Protein AF-A0A285SFI5-F1 (afdb_monomer)

Organism: NCBI:txid614648

Structure (mmCIF, N/CA/C/O backbone):
data_AF-A0A285SFI5-F1
#
_entry.id   AF-A0A285SFI5-F1
#
loop_
_atom_site.group_PDB
_atom_site.id
_atom_site.type_symbol
_atom_site.label_atom_id
_atom_site.label_alt_id
_atom_site.label_comp_id
_atom_site.label_asym_id
_atom_site.label_entity_id
_atom_site.label_seq_id
_atom_site.pdbx_PDB_ins_code
_atom_site.Cartn_x
_atom_site.Cartn_y
_atom_site.Cartn_z
_atom_site.occupancy
_atom_site.B_iso_or_equiv
_atom_site.auth_seq_id
_atom_site.auth_comp_id
_atom_site.auth_asym_id
_atom_site.auth_atom_id
_atom_site.pdbx_PDB_model_num
ATOM 1 N N . MET A 1 1 ? 3.233 11.753 14.538 1.00 70.94 1 MET A N 1
ATOM 2 C CA . MET A 1 1 ? 2.819 10.464 13.930 1.00 70.94 1 MET A CA 1
ATOM 3 C C . MET A 1 1 ? 1.961 10.767 12.702 1.00 70.94 1 MET A C 1
ATOM 5 O O . MET A 1 1 ? 1.103 11.630 12.807 1.00 70.94 1 MET A O 1
ATOM 9 N N . LEU A 1 2 ? 2.203 10.145 11.539 1.00 78.56 2 LEU A N 1
ATOM 10 C CA . LEU A 1 2 ? 1.376 10.393 10.342 1.00 78.56 2 LEU A CA 1
ATOM 11 C C . LEU A 1 2 ? -0.016 9.748 10.498 1.00 78.56 2 LEU A C 1
ATOM 13 O O . LEU A 1 2 ? -0.099 8.664 11.085 1.00 78.56 2 LEU A O 1
ATOM 17 N N . PRO A 1 3 ? -1.085 10.344 9.935 1.00 92.00 3 PRO A N 1
ATOM 18 C CA . PRO A 1 3 ? -2.408 9.731 9.938 1.00 92.00 3 PRO A CA 1
ATOM 19 C C . PRO A 1 3 ? -2.386 8.395 9.189 1.00 92.00 3 PRO A C 1
ATOM 21 O O . PRO A 1 3 ? -1.625 8.215 8.233 1.00 92.00 3 PRO A O 1
ATOM 24 N N . LEU A 1 4 ? -3.247 7.463 9.606 1.00 89.50 4 LEU A N 1
ATOM 25 C CA . LEU A 1 4 ? -3.319 6.097 9.074 1.00 89.50 4 LEU A CA 1
ATOM 26 C C . LEU A 1 4 ? -3.329 6.056 7.543 1.00 89.50 4 LEU A C 1
ATOM 28 O O . LEU A 1 4 ? -2.524 5.358 6.929 1.00 89.50 4 LEU A O 1
ATOM 32 N N . GLN A 1 5 ? -4.193 6.863 6.927 1.00 91.62 5 GLN A N 1
ATOM 33 C CA . GLN A 1 5 ? -4.357 6.882 5.474 1.00 91.62 5 GLN A CA 1
ATOM 34 C C . GLN A 1 5 ? -3.070 7.299 4.752 1.00 91.62 5 GLN A C 1
ATOM 36 O O . GLN A 1 5 ? -2.740 6.745 3.704 1.00 91.62 5 GLN A O 1
ATOM 41 N N . LEU A 1 6 ? -2.315 8.242 5.325 1.00 94.81 6 LEU A N 1
ATOM 42 C CA . LEU A 1 6 ? -1.050 8.696 4.756 1.00 94.81 6 LEU A CA 1
ATOM 43 C C . LEU A 1 6 ? 0.050 7.643 4.922 1.00 94.81 6 LEU A C 1
ATOM 45 O O . LEU A 1 6 ? 0.860 7.481 4.014 1.00 94.81 6 LEU A O 1
ATOM 49 N N . ARG A 1 7 ? 0.059 6.903 6.039 1.00 95.38 7 ARG A N 1
ATOM 50 C CA . ARG A 1 7 ? 0.994 5.786 6.259 1.00 95.38 7 ARG A CA 1
ATOM 51 C C . ARG A 1 7 ? 0.781 4.676 5.235 1.00 95.38 7 ARG A C 1
ATOM 53 O O . ARG A 1 7 ? 1.741 4.274 4.588 1.00 95.38 7 ARG A O 1
ATOM 60 N N . LE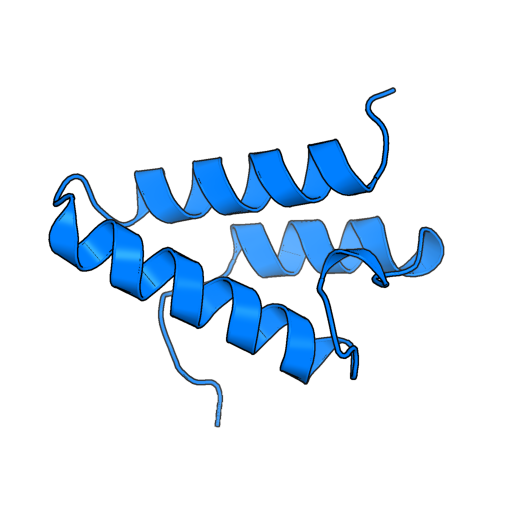U A 1 8 ? -0.468 4.249 5.039 1.00 96.31 8 LEU A N 1
ATOM 61 C CA . LEU A 1 8 ? -0.806 3.235 4.037 1.00 96.31 8 LEU A CA 1
ATOM 62 C C . LEU A 1 8 ? -0.474 3.711 2.623 1.00 96.31 8 LEU A C 1
ATOM 64 O O . LEU A 1 8 ? 0.138 2.973 1.860 1.00 96.31 8 LEU A O 1
ATOM 68 N N . ARG A 1 9 ? -0.816 4.961 2.279 1.00 96.62 9 ARG A N 1
ATOM 69 C CA . ARG A 1 9 ? -0.513 5.510 0.952 1.00 96.62 9 ARG A CA 1
ATOM 70 C C . ARG A 1 9 ? 0.990 5.538 0.681 1.00 96.62 9 ARG A C 1
ATOM 72 O O . ARG A 1 9 ? 1.401 5.107 -0.387 1.00 96.62 9 ARG A O 1
ATOM 79 N N . LYS A 1 10 ? 1.795 6.010 1.641 1.00 97.31 10 LYS A N 1
ATOM 80 C CA . LYS A 1 10 ? 3.258 6.023 1.508 1.00 97.31 10 LYS A CA 1
ATOM 81 C C . LYS A 1 10 ? 3.816 4.615 1.334 1.00 97.31 10 LYS A C 1
ATOM 83 O O . LYS A 1 10 ? 4.583 4.413 0.409 1.00 97.31 10 LYS A O 1
ATOM 88 N N . ALA A 1 11 ? 3.387 3.656 2.156 1.00 97.56 11 ALA A N 1
ATOM 89 C CA . ALA A 1 11 ? 3.845 2.274 2.043 1.00 97.56 11 ALA A CA 1
ATOM 90 C C . ALA A 1 11 ? 3.513 1.664 0.671 1.00 97.56 11 ALA A C 1
ATOM 92 O O . ALA A 1 11 ? 4.378 1.057 0.051 1.00 97.56 11 ALA A O 1
ATOM 93 N N . VAL A 1 12 ? 2.288 1.875 0.168 1.00 97.69 12 VAL A N 1
ATOM 94 C CA . VAL A 1 12 ? 1.888 1.409 -1.170 1.00 97.69 12 VAL A CA 1
ATOM 95 C C . VAL A 1 12 ? 2.761 2.038 -2.253 1.00 97.69 12 VAL A C 1
ATOM 97 O O . VAL A 1 12 ? 3.267 1.320 -3.107 1.00 97.69 12 VAL A O 1
ATOM 100 N N . SER A 1 13 ? 2.962 3.359 -2.214 1.00 97.56 13 SER A N 1
ATOM 101 C CA . SER A 1 13 ? 3.831 4.042 -3.174 1.00 97.56 13 SER A CA 1
ATOM 102 C C . SER A 1 13 ? 5.256 3.506 -3.111 1.00 97.56 13 SER A C 1
ATOM 104 O O . SER A 1 13 ? 5.759 3.068 -4.134 1.00 97.56 13 SER A O 1
ATOM 106 N N . THR A 1 14 ? 5.879 3.471 -1.933 1.00 98.06 14 THR A N 1
ATOM 107 C CA . THR A 1 14 ? 7.239 2.943 -1.767 1.00 98.06 14 THR A CA 1
ATO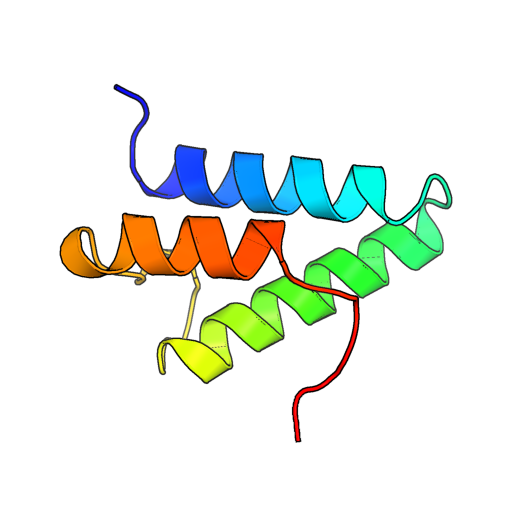M 108 C C . THR A 1 14 ? 7.361 1.550 -2.370 1.00 98.06 14 THR A C 1
ATOM 110 O O . THR A 1 14 ? 8.206 1.341 -3.234 1.00 98.06 14 THR A O 1
ATOM 113 N N . ARG A 1 15 ? 6.446 0.638 -2.024 1.00 97.50 15 ARG A N 1
ATOM 114 C CA . ARG A 1 15 ? 6.503 -0.734 -2.525 1.00 97.50 15 ARG A CA 1
ATOM 115 C C . ARG A 1 15 ? 6.379 -0.821 -4.041 1.00 97.50 15 ARG A C 1
ATOM 117 O O . ARG A 1 15 ? 7.127 -1.544 -4.682 1.00 97.50 15 ARG A O 1
ATOM 124 N N . VAL A 1 16 ? 5.428 -0.098 -4.624 1.00 97.38 16 VAL A N 1
ATOM 125 C CA . VAL A 1 16 ? 5.205 -0.126 -6.074 1.00 97.38 16 VAL A CA 1
ATOM 126 C C . VAL A 1 16 ? 6.411 0.437 -6.834 1.00 97.38 16 VAL A C 1
ATOM 128 O O . VAL A 1 16 ? 6.763 -0.097 -7.881 1.00 97.38 16 VAL A O 1
ATOM 131 N N . TYR A 1 17 ? 7.067 1.469 -6.299 1.00 97.31 17 TYR A N 1
ATOM 132 C CA . TYR A 1 17 ? 8.282 2.031 -6.893 1.00 97.31 17 TYR A CA 1
ATOM 133 C C . TYR A 1 17 ? 9.499 1.105 -6.749 1.00 97.31 17 TYR A C 1
ATOM 135 O O . TYR A 1 17 ? 10.312 1.050 -7.659 1.00 97.31 17 TYR A O 1
ATOM 143 N N . GLU A 1 18 ? 9.607 0.327 -5.669 1.00 96.44 18 GLU A N 1
ATOM 144 C CA . GLU A 1 18 ? 10.638 -0.720 -5.546 1.00 96.44 18 GLU A CA 1
ATOM 145 C C . GLU A 1 18 ? 10.454 -1.862 -6.555 1.00 96.44 18 GLU A C 1
ATOM 147 O O . GLU A 1 18 ? 11.403 -2.574 -6.873 1.00 96.44 18 GLU A O 1
ATOM 152 N N . MET A 1 19 ? 9.223 -2.087 -7.019 1.00 94.88 19 MET A N 1
ATOM 153 C CA . MET A 1 19 ? 8.907 -3.187 -7.927 1.00 94.88 19 MET A CA 1
ATOM 154 C C . MET A 1 19 ? 9.155 -2.850 -9.393 1.00 94.88 19 MET A C 1
ATOM 156 O O . MET A 1 19 ? 9.378 -3.764 -10.186 1.00 94.88 19 MET A O 1
ATOM 160 N N . THR A 1 20 ? 9.054 -1.576 -9.780 1.00 95.50 20 THR A N 1
ATOM 161 C CA . THR A 1 20 ? 9.241 -1.183 -11.177 1.00 95.50 20 THR A CA 1
ATOM 162 C C . THR A 1 20 ? 9.517 0.308 -11.372 1.00 95.50 20 THR A C 1
ATOM 164 O O . THR A 1 20 ? 8.859 1.180 -10.790 1.00 95.50 20 THR A O 1
ATOM 167 N N . ASP A 1 21 ? 10.431 0.592 -12.298 1.00 95.25 21 ASP A N 1
ATOM 168 C CA . ASP A 1 21 ? 10.658 1.926 -12.854 1.00 95.25 21 ASP A CA 1
ATOM 169 C C . ASP A 1 21 ? 9.755 2.236 -14.062 1.00 95.25 21 ASP A C 1
ATOM 171 O O . ASP A 1 21 ? 9.566 3.411 -14.384 1.00 95.25 21 ASP A O 1
ATOM 175 N N . ASP A 1 22 ? 9.136 1.219 -14.680 1.00 96.75 22 ASP A N 1
ATOM 176 C CA . ASP A 1 22 ? 8.252 1.379 -15.840 1.00 96.75 22 ASP A CA 1
ATOM 177 C C . ASP A 1 22 ? 6.908 2.028 -15.440 1.00 96.75 22 ASP A C 1
ATOM 179 O O . ASP A 1 22 ? 6.162 1.458 -14.632 1.00 96.75 22 ASP A O 1
ATOM 183 N N . PRO A 1 23 ? 6.558 3.212 -15.984 1.00 94.50 23 PRO A N 1
ATOM 184 C CA . PRO A 1 23 ? 5.314 3.906 -15.659 1.00 94.50 23 PRO A CA 1
ATOM 185 C C . PRO A 1 23 ? 4.041 3.101 -15.948 1.00 94.50 23 PRO A C 1
ATOM 187 O O . PRO A 1 23 ? 3.070 3.230 -15.191 1.00 94.50 23 PRO A O 1
ATOM 190 N N . ASP A 1 24 ? 4.024 2.280 -16.999 1.00 93.69 24 ASP A N 1
ATOM 191 C CA . ASP A 1 24 ? 2.842 1.498 -17.375 1.00 93.69 24 ASP A CA 1
ATOM 192 C C . ASP A 1 24 ? 2.646 0.306 -16.431 1.00 93.69 24 ASP A C 1
ATOM 194 O O . ASP A 1 24 ? 1.570 0.147 -15.834 1.00 93.69 24 ASP A O 1
ATOM 198 N N . ALA A 1 25 ? 3.706 -0.466 -16.168 1.00 94.38 25 ALA A N 1
ATOM 199 C CA . ALA A 1 25 ? 3.692 -1.508 -15.144 1.00 94.38 25 ALA A CA 1
ATOM 200 C C . ALA A 1 25 ? 3.348 -0.948 -13.754 1.00 94.38 25 ALA A C 1
ATOM 202 O O . ALA A 1 25 ? 2.610 -1.576 -12.987 1.00 94.38 25 ALA A O 1
ATOM 203 N N . ARG A 1 26 ? 3.801 0.269 -13.427 1.00 95.75 26 ARG A N 1
ATOM 204 C CA . ARG A 1 26 ? 3.511 0.920 -12.141 1.00 95.75 26 ARG A CA 1
ATOM 205 C C . ARG A 1 26 ? 2.010 1.077 -11.903 1.00 95.75 26 ARG A C 1
ATOM 207 O O . ARG A 1 26 ? 1.514 0.776 -10.814 1.00 95.75 26 ARG A O 1
ATOM 214 N N . GLN A 1 27 ? 1.268 1.516 -12.920 1.00 95.56 27 GLN A N 1
ATOM 215 C CA . GLN A 1 27 ? -0.189 1.661 -12.835 1.00 95.56 27 GLN A CA 1
ATOM 216 C C . GLN A 1 27 ? -0.890 0.314 -12.620 1.00 95.56 27 GLN A C 1
ATOM 218 O O . GLN A 1 27 ? -1.914 0.238 -11.932 1.00 95.56 27 GLN A O 1
ATOM 223 N N . VAL A 1 28 ? -0.350 -0.764 -13.191 1.00 95.25 28 VAL A N 1
ATOM 224 C CA .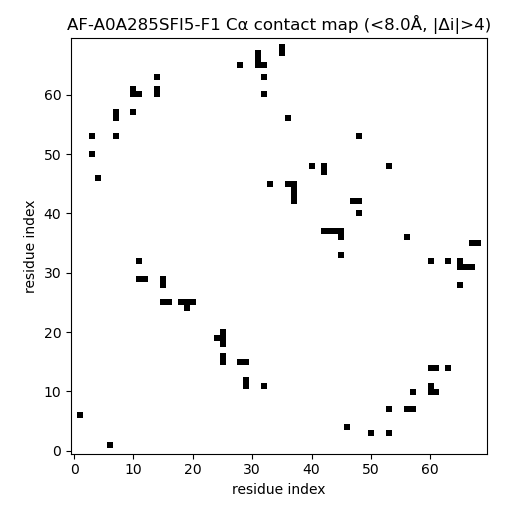 VAL A 1 28 ? -0.838 -2.126 -12.952 1.00 95.25 28 VAL A CA 1
ATOM 225 C C . VAL A 1 28 ? -0.587 -2.530 -11.497 1.00 95.25 28 VAL A C 1
ATOM 227 O O . VAL A 1 28 ? -1.538 -2.896 -10.806 1.00 95.25 28 VAL A O 1
ATOM 230 N N . TYR A 1 29 ? 0.633 -2.367 -10.978 1.00 96.44 29 TYR A N 1
ATOM 231 C CA . TYR A 1 29 ? 0.958 -2.735 -9.595 1.00 96.44 29 TYR A CA 1
ATOM 232 C C . TYR A 1 29 ? 0.161 -1.958 -8.548 1.00 96.44 29 TYR A C 1
ATOM 234 O O . TYR A 1 29 ? -0.295 -2.559 -7.574 1.00 96.44 29 TYR A O 1
ATOM 242 N N . PHE A 1 30 ? -0.094 -0.662 -8.757 1.00 96.56 30 PHE A N 1
ATOM 243 C CA . PHE A 1 30 ? -0.996 0.090 -7.880 1.00 96.56 30 PHE A CA 1
ATOM 244 C C . PHE A 1 30 ? -2.382 -0.557 -7.807 1.00 96.56 30 PHE A C 1
ATOM 246 O O . PHE A 1 30 ? -2.899 -0.796 -6.713 1.00 96.56 30 PHE A O 1
ATOM 253 N N . ARG A 1 31 ? -2.986 -0.867 -8.961 1.00 95.12 31 ARG A N 1
ATOM 254 C CA . ARG A 1 31 ? -4.317 -1.492 -9.023 1.00 95.12 31 ARG A CA 1
ATOM 255 C C . ARG A 1 31 ? -4.332 -2.851 -8.329 1.00 95.12 31 ARG A C 1
ATOM 257 O O . ARG A 1 31 ? -5.244 -3.116 -7.545 1.00 95.12 31 ARG A O 1
ATOM 264 N N . LEU A 1 32 ? -3.315 -3.672 -8.577 1.00 95.75 32 LEU A N 1
ATOM 265 C CA . LEU A 1 32 ? -3.184 -4.998 -7.983 1.00 95.75 32 LEU A CA 1
ATOM 266 C C . LEU A 1 32 ? -3.017 -4.935 -6.460 1.00 95.75 32 LEU A C 1
ATOM 268 O O . LEU A 1 32 ? -3.761 -5.598 -5.739 1.00 95.75 32 LEU A O 1
ATOM 272 N N . LEU A 1 33 ? -2.118 -4.091 -5.950 1.00 96.50 33 LEU A N 1
ATOM 273 C CA . LEU A 1 33 ? -1.881 -3.965 -4.512 1.00 96.50 33 LEU A CA 1
ATOM 274 C C . LEU A 1 33 ? -3.109 -3.407 -3.778 1.00 96.50 33 LEU A C 1
ATOM 276 O O . LEU A 1 33 ? -3.493 -3.923 -2.727 1.00 96.50 33 LEU A O 1
ATOM 280 N N . TYR A 1 34 ? -3.797 -2.410 -4.344 1.00 96.00 34 TYR A N 1
ATOM 281 C CA . TYR A 1 34 ? -5.056 -1.933 -3.765 1.00 96.00 34 TYR A CA 1
ATOM 282 C C . TYR A 1 34 ? -6.156 -2.999 -3.789 1.00 96.00 34 TYR A C 1
ATOM 284 O O . TYR A 1 34 ? -6.930 -3.093 -2.834 1.00 96.00 34 TYR A O 1
ATOM 292 N N . ALA A 1 35 ? -6.246 -3.812 -4.844 1.00 95.06 35 ALA A N 1
ATOM 293 C CA . ALA A 1 35 ? -7.184 -4.931 -4.891 1.00 95.06 35 ALA A CA 1
ATOM 294 C C . ALA A 1 35 ? -6.858 -5.989 -3.825 1.00 95.06 35 ALA A C 1
ATOM 296 O O . ALA A 1 35 ? -7.765 -6.452 -3.132 1.00 95.06 35 ALA A O 1
ATOM 297 N 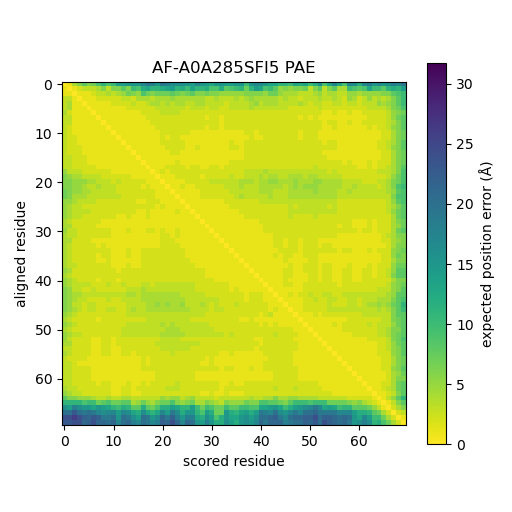N . ALA A 1 36 ? -5.576 -6.304 -3.641 1.00 95.50 36 ALA A N 1
ATOM 298 C CA . ALA A 1 36 ? -5.114 -7.256 -2.640 1.00 95.50 36 ALA A CA 1
ATOM 299 C C . ALA A 1 36 ? -5.416 -6.776 -1.209 1.00 95.50 36 ALA A C 1
ATOM 301 O O . ALA A 1 36 ? -5.940 -7.544 -0.404 1.00 95.50 36 ALA A O 1
ATOM 302 N N . LEU A 1 37 ? -5.200 -5.487 -0.917 1.00 96.00 37 LEU A N 1
ATOM 303 C CA . LEU A 1 37 ? -5.595 -4.868 0.354 1.00 96.00 37 LEU A CA 1
ATOM 304 C C . LEU A 1 37 ? -7.106 -4.972 0.591 1.00 96.00 37 LEU A C 1
ATOM 306 O O . LEU A 1 37 ? -7.537 -5.421 1.651 1.00 96.00 37 LEU A O 1
ATOM 310 N N . LYS A 1 38 ? -7.923 -4.593 -0.398 1.00 95.94 38 LYS A N 1
ATOM 311 C CA . LYS A 1 38 ? -9.387 -4.677 -0.277 1.00 95.94 38 LYS A CA 1
ATOM 312 C C . LYS A 1 38 ? -9.853 -6.098 0.026 1.00 95.94 38 LYS A C 1
ATOM 314 O O . LYS A 1 38 ? -10.673 -6.287 0.921 1.00 95.94 38 LYS A O 1
ATOM 319 N N . ARG A 1 39 ? -9.300 -7.084 -0.687 1.00 95.06 39 ARG A N 1
ATOM 320 C CA . ARG A 1 39 ? -9.620 -8.502 -0.496 1.00 95.06 39 ARG A CA 1
ATOM 321 C C . ARG A 1 39 ? -9.209 -8.983 0.896 1.00 95.06 39 ARG A C 1
ATOM 323 O O . ARG A 1 39 ? -10.048 -9.529 1.597 1.00 95.06 39 ARG A O 1
ATOM 330 N N . ARG A 1 40 ? -7.964 -8.728 1.314 1.00 95.19 40 ARG A N 1
ATOM 331 C CA . ARG A 1 40 ? -7.423 -9.176 2.610 1.00 95.19 40 ARG A CA 1
ATOM 332 C C . ARG A 1 40 ? -8.206 -8.632 3.80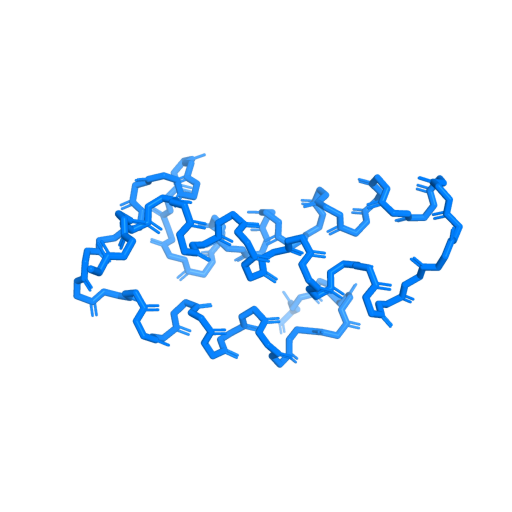5 1.00 95.19 40 ARG A C 1
ATOM 334 O O . ARG A 1 40 ? -8.414 -9.352 4.772 1.00 95.19 40 ARG A O 1
ATOM 341 N N . TYR A 1 41 ? -8.611 -7.365 3.754 1.00 96.06 41 TYR A N 1
ATOM 342 C CA . TYR A 1 41 ? -9.292 -6.711 4.876 1.00 96.06 41 TYR A CA 1
ATOM 343 C C . TYR A 1 41 ? -10.817 -6.698 4.746 1.00 96.06 41 TYR A C 1
ATOM 345 O O . TYR A 1 41 ? -11.479 -6.151 5.624 1.00 96.06 41 TYR A O 1
ATOM 353 N N . HIS A 1 42 ? -11.372 -7.296 3.685 1.00 96.38 42 HIS A N 1
ATOM 354 C CA . HIS A 1 42 ? -12.809 -7.314 3.393 1.00 96.38 42 HIS A CA 1
ATOM 355 C C . HIS A 1 42 ? -13.441 -5.908 3.387 1.00 96.38 42 HIS A C 1
ATOM 357 O O . HIS A 1 42 ? -14.527 -5.690 3.921 1.00 96.38 42 HIS A O 1
ATOM 363 N N . VAL A 1 43 ? -12.749 -4.941 2.777 1.00 96.00 43 VAL A N 1
ATOM 364 C CA . VAL A 1 43 ? -13.168 -3.529 2.706 1.00 96.00 43 VAL A CA 1
ATOM 365 C C . VAL A 1 43 ? -13.472 -3.096 1.273 1.00 96.00 43 VAL A C 1
ATOM 367 O O . VAL A 1 43 ? -12.886 -3.609 0.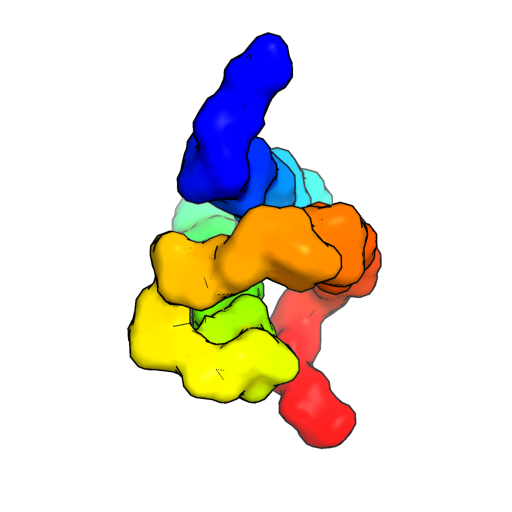316 1.00 96.00 43 VAL A O 1
ATOM 370 N N . ARG A 1 44 ? -14.352 -2.101 1.103 1.00 94.38 44 ARG A N 1
ATOM 371 C CA . ARG A 1 44 ? -14.662 -1.534 -0.224 1.00 94.38 44 ARG A CA 1
ATOM 372 C C . ARG A 1 44 ? -13.566 -0.577 -0.691 1.00 94.38 44 ARG A C 1
ATOM 374 O O . ARG A 1 44 ? -13.299 -0.470 -1.888 1.00 94.38 44 ARG A O 1
ATOM 381 N N . SER A 1 45 ? -12.896 0.076 0.251 1.00 91.50 45 SER A N 1
ATOM 382 C CA . SER A 1 45 ? -11.765 0.971 0.040 1.00 91.50 45 SER A CA 1
ATOM 383 C C . SER A 1 45 ? -10.674 0.714 1.074 1.00 91.50 45 SER A C 1
ATOM 385 O O . SER A 1 45 ? -10.951 0.537 2.255 1.00 91.50 45 SER A O 1
ATOM 387 N N . TYR A 1 46 ? -9.403 0.796 0.667 1.00 89.69 46 TYR A N 1
ATOM 388 C CA . TYR A 1 46 ? -8.268 0.679 1.595 1.00 89.69 46 TYR A CA 1
ATOM 389 C C . TYR A 1 46 ? -8.291 1.748 2.710 1.00 89.69 46 TYR A C 1
ATOM 391 O O . TYR A 1 46 ? -7.626 1.596 3.731 1.00 89.69 46 TYR A O 1
ATOM 399 N N . ARG A 1 47 ? -9.056 2.836 2.529 1.00 90.88 47 ARG A N 1
ATOM 400 C CA . ARG A 1 47 ? -9.251 3.882 3.546 1.00 90.88 47 ARG A CA 1
ATOM 401 C C . ARG A 1 47 ? -10.066 3.407 4.752 1.00 90.88 47 ARG A C 1
ATOM 403 O O . ARG A 1 47 ? -10.002 4.051 5.791 1.00 90.88 47 ARG A O 1
ATOM 410 N N . GLU A 1 48 ? -10.807 2.310 4.613 1.00 95.69 48 GLU A N 1
ATOM 411 C CA . GLU A 1 48 ? -11.613 1.705 5.682 1.00 95.69 48 GLU A CA 1
ATOM 412 C C . GLU A 1 48 ? -10.806 0.727 6.551 1.00 95.69 48 GLU A C 1
ATOM 414 O O . GLU A 1 48 ? -11.333 0.188 7.523 1.00 95.69 48 GLU A O 1
ATOM 419 N N . ILE A 1 49 ? -9.526 0.499 6.227 1.00 96.00 49 ILE A N 1
ATOM 420 C CA . ILE A 1 49 ? -8.627 -0.300 7.064 1.00 96.00 49 ILE A CA 1
ATOM 421 C C . ILE A 1 49 ? -8.534 0.359 8.444 1.00 96.00 49 ILE A C 1
ATOM 4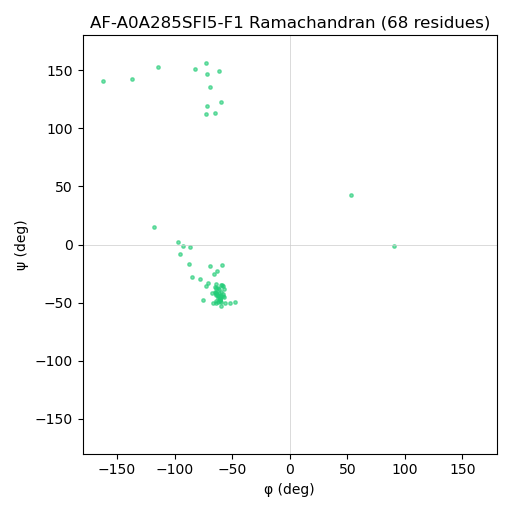23 O O . ILE A 1 49 ? -8.171 1.532 8.577 1.00 96.00 49 ILE A O 1
ATOM 427 N N . LYS A 1 50 ? -8.870 -0.411 9.481 1.00 95.88 50 LYS A N 1
ATOM 428 C CA . LYS A 1 50 ? -8.969 0.083 10.857 1.00 95.88 50 LYS A CA 1
ATOM 429 C C . LYS A 1 50 ? -7.586 0.343 11.443 1.00 95.88 50 LYS A C 1
ATOM 431 O O . LYS A 1 50 ? -6.600 -0.294 11.076 1.00 95.88 50 LYS A O 1
ATOM 436 N N . GLN A 1 51 ? -7.515 1.221 12.443 1.00 95.06 51 GLN A N 1
ATOM 437 C CA . GLN A 1 51 ? -6.257 1.504 13.140 1.00 95.06 51 GLN A CA 1
ATOM 438 C C . GLN A 1 51 ? -5.641 0.270 13.802 1.00 95.06 51 GLN A C 1
ATOM 440 O O . GLN A 1 51 ? -4.424 0.108 13.751 1.00 95.06 51 GLN A O 1
ATOM 445 N N . SER A 1 52 ? -6.471 -0.636 14.321 1.00 96.69 52 SER A N 1
ATOM 446 C CA . SER A 1 52 ? -6.031 -1.927 14.858 1.00 96.69 52 SER A CA 1
ATOM 447 C C . SER A 1 52 ? -5.386 -2.845 13.811 1.00 96.69 52 SER A C 1
ATOM 449 O O . SER A 1 52 ? -4.590 -3.703 14.169 1.00 96.69 52 SER A O 1
ATOM 451 N N . GLN A 1 53 ? -5.681 -2.655 12.522 1.00 97.06 53 GLN A N 1
ATOM 452 C CA . GLN A 1 53 ? -5.143 -3.453 11.411 1.00 97.06 53 GLN A CA 1
ATOM 453 C C . GLN A 1 53 ? -3.909 -2.812 10.764 1.00 97.06 53 GLN A C 1
ATOM 455 O O . GLN A 1 53 ? -3.266 -3.427 9.917 1.00 97.06 53 GLN A O 1
ATOM 460 N N . LEU A 1 54 ? -3.557 -1.577 11.140 1.00 95.62 54 LEU A N 1
ATOM 461 C CA . LEU A 1 54 ? -2.533 -0.795 10.449 1.00 95.62 54 LEU A CA 1
ATOM 462 C C . LEU A 1 54 ? -1.172 -1.498 10.407 1.00 95.62 54 LEU A C 1
ATOM 464 O O . LEU A 1 54 ? -0.507 -1.472 9.376 1.00 95.62 54 LEU A O 1
ATOM 468 N N . GLN A 1 55 ? -0.739 -2.109 11.509 1.00 96.88 55 GLN A N 1
ATOM 469 C CA . GLN A 1 55 ? 0.571 -2.758 11.547 1.00 96.88 55 GLN A CA 1
ATOM 470 C C . GLN A 1 55 ? 0.628 -3.994 10.640 1.00 96.88 55 GLN A C 1
ATOM 472 O O . GLN A 1 55 ? 1.609 -4.162 9.920 1.00 96.88 55 GLN A O 1
ATOM 477 N N . ASP A 1 56 ? -0.430 -4.809 10.627 1.00 97.88 56 ASP A N 1
ATOM 478 C CA . ASP A 1 56 ? -0.560 -5.943 9.703 1.00 97.88 56 ASP A CA 1
ATOM 479 C C . ASP A 1 56 ? -0.594 -5.465 8.242 1.00 97.88 56 ASP A C 1
ATOM 481 O O . ASP A 1 56 ? 0.134 -5.995 7.408 1.00 97.88 56 ASP A O 1
ATOM 485 N N . ALA A 1 57 ? -1.342 -4.398 7.945 1.00 97.69 57 ALA A N 1
ATOM 486 C CA . ALA A 1 57 ? -1.421 -3.821 6.602 1.00 97.69 57 ALA A CA 1
ATOM 487 C C . ALA A 1 57 ? -0.077 -3.308 6.087 1.00 97.69 57 ALA A C 1
ATOM 489 O O . ALA A 1 57 ? 0.263 -3.543 4.930 1.00 97.69 57 ALA A O 1
ATOM 490 N N . LEU A 1 58 ? 0.714 -2.651 6.938 1.00 97.62 58 LEU A N 1
ATOM 491 C CA . LEU A 1 58 ? 2.053 -2.200 6.559 1.00 97.62 58 LEU A CA 1
ATOM 492 C C . LEU A 1 58 ? 2.981 -3.380 6.249 1.00 97.62 58 LEU A C 1
ATOM 494 O O . LEU A 1 58 ? 3.654 -3.350 5.223 1.00 97.62 58 LEU A O 1
ATOM 498 N N . ARG A 1 59 ? 2.962 -4.437 7.074 1.00 97.75 59 ARG A N 1
ATOM 499 C CA . ARG A 1 59 ? 3.754 -5.656 6.829 1.00 97.75 59 ARG A CA 1
ATOM 500 C C . ARG A 1 59 ? 3.324 -6.371 5.554 1.00 97.75 59 ARG A C 1
ATOM 502 O O . ARG A 1 59 ? 4.171 -6.839 4.799 1.00 97.75 59 ARG A O 1
ATOM 509 N N . PHE A 1 60 ? 2.019 -6.448 5.303 1.00 97.44 60 PHE A N 1
ATOM 510 C CA . PHE A 1 60 ? 1.492 -7.033 4.077 1.00 97.44 6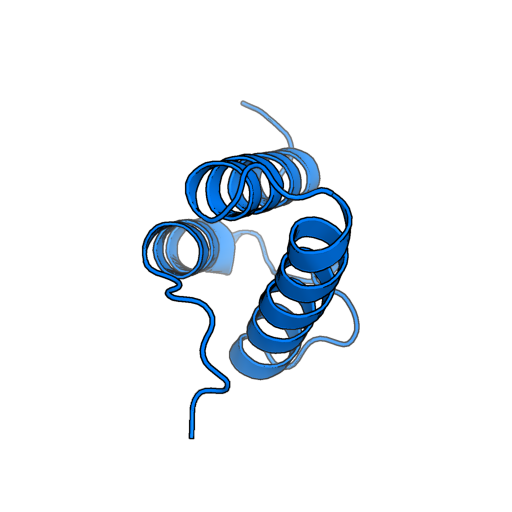0 PHE A CA 1
ATOM 511 C C . PHE A 1 60 ? 1.987 -6.274 2.840 1.00 97.44 60 PHE A C 1
ATOM 513 O O . PHE A 1 60 ? 2.462 -6.901 1.899 1.00 97.44 60 PHE A O 1
ATOM 520 N N . ILE A 1 61 ? 1.923 -4.937 2.857 1.00 97.38 61 ILE A N 1
ATOM 521 C CA . ILE A 1 61 ? 2.399 -4.098 1.748 1.00 97.38 61 ILE A CA 1
ATOM 522 C C . ILE A 1 61 ? 3.896 -4.312 1.505 1.00 97.38 61 ILE A C 1
ATOM 524 O O . ILE A 1 61 ? 4.290 -4.555 0.371 1.00 97.38 61 ILE A O 1
ATOM 528 N N . GLU A 1 62 ? 4.713 -4.265 2.558 1.00 97.19 62 GLU A N 1
ATOM 529 C CA . GLU A 1 62 ? 6.168 -4.456 2.479 1.00 97.19 62 GLU A CA 1
ATOM 530 C C . GLU A 1 62 ? 6.551 -5.805 1.847 1.00 97.19 62 GLU A C 1
ATOM 532 O O . GLU A 1 62 ? 7.474 -5.885 1.040 1.00 97.19 62 GLU A O 1
ATOM 537 N N . ASN A 1 63 ? 5.798 -6.864 2.153 1.00 96.19 63 ASN A N 1
ATOM 538 C CA . ASN A 1 63 ? 6.086 -8.217 1.676 1.00 96.19 63 ASN A CA 1
ATOM 539 C C . ASN A 1 63 ? 5.367 -8.590 0.372 1.00 96.19 63 ASN A C 1
ATOM 541 O O . ASN A 1 63 ? 5.561 -9.694 -0.139 1.00 96.19 63 ASN A O 1
ATOM 545 N N . TRP A 1 64 ? 4.547 -7.705 -0.196 1.00 96.19 64 TRP A N 1
ATOM 546 C CA . TRP A 1 64 ? 3.773 -8.014 -1.394 1.00 96.19 64 TRP A CA 1
ATOM 547 C C . TRP A 1 64 ? 4.675 -8.157 -2.635 1.00 96.19 64 TRP A C 1
ATOM 549 O O . TRP A 1 64 ? 5.590 -7.359 -2.848 1.00 96.19 64 TRP A O 1
ATOM 559 N N . ARG A 1 65 ? 4.441 -9.189 -3.460 1.00 91.94 65 ARG A N 1
ATOM 560 C CA . ARG A 1 65 ? 5.313 -9.589 -4.590 1.00 91.94 65 ARG A CA 1
ATOM 561 C C . ARG A 1 65 ? 4.651 -9.502 -5.973 1.00 91.94 65 ARG A C 1
ATOM 563 O O . ARG A 1 65 ? 5.177 -10.063 -6.922 1.00 91.94 65 ARG A O 1
ATOM 570 N N . GLY A 1 66 ? 3.514 -8.819 -6.111 1.00 84.25 66 GLY A N 1
ATOM 571 C CA . GLY A 1 66 ? 2.872 -8.635 -7.424 1.00 84.25 66 GLY A CA 1
ATOM 572 C C . GLY A 1 66 ? 1.855 -9.701 -7.827 1.00 84.25 66 GLY A C 1
ATOM 573 O O . GLY A 1 66 ? 1.252 -9.577 -8.888 1.00 84.25 66 GLY A O 1
ATOM 574 N N . GLY A 1 67 ? 1.636 -10.723 -6.998 1.00 76.00 67 GLY A N 1
ATOM 575 C CA . GLY A 1 67 ? 0.700 -11.806 -7.297 1.00 76.00 67 GLY A CA 1
ATOM 576 C C . GLY A 1 67 ? -0.762 -11.474 -6.981 1.00 76.00 67 GLY A C 1
ATOM 577 O O . GLY A 1 67 ? -1.068 -10.741 -6.031 1.00 76.00 67 GLY A O 1
ATOM 578 N N . TYR A 1 68 ? -1.669 -12.095 -7.737 1.00 54.72 68 TYR A N 1
ATOM 579 C CA . TYR A 1 68 ? -2.988 -12.451 -7.224 1.00 54.72 68 TYR A CA 1
ATOM 580 C C . TYR A 1 68 ? -2.771 -13.623 -6.261 1.00 54.72 68 TYR A C 1
ATOM 582 O O . TYR A 1 68 ? -2.348 -14.685 -6.695 1.00 54.72 68 TYR A O 1
ATOM 590 N N . TYR A 1 69 ? -2.987 -13.423 -4.961 1.00 44.62 69 TYR A N 1
ATOM 591 C CA . TYR A 1 69 ? -3.070 -14.560 -4.044 1.00 44.62 69 TYR A CA 1
ATOM 592 C C . TYR A 1 69 ? -4.310 -15.383 -4.428 1.00 44.62 69 TYR A C 1
ATOM 594 O O . TYR A 1 69 ? -5.433 -14.864 -4.333 1.00 44.62 69 TYR A O 1
ATOM 602 N N . GLU A 1 70 ? -4.072 -16.600 -4.917 1.00 40.06 70 GLU A N 1
ATOM 603 C CA . GLU A 1 70 ? -4.909 -17.775 -4.648 1.00 40.06 70 GLU A CA 1
ATOM 604 C C . GLU A 1 70 ? -4.650 -18.254 -3.214 1.00 40.06 70 GLU A C 1
ATOM 606 O O . GLU A 1 70 ? -3.484 -18.151 -2.756 1.00 40.06 70 GLU A O 1
#

InterPro domains:
  IPR018878 ORF6C domain [PF10552] (22-65)

Sequence (70 aa):
MLPLQLRLRKAVSTRV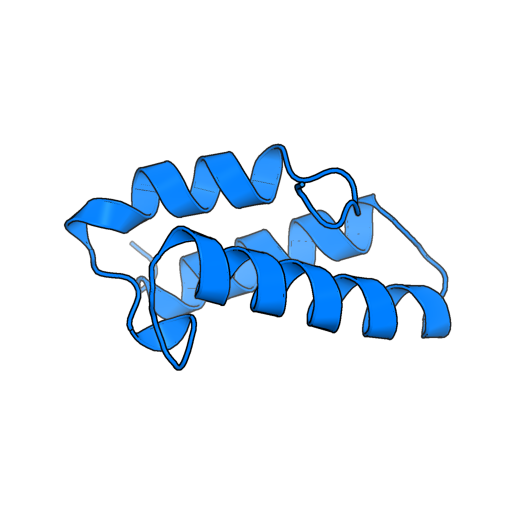YEMTDDPDARQVYFRLLYAALKRRYHVRSYREIKQSQLQDALRFIENWRGGYYE

Solvent-accessible surface area (backbone atoms only — not comparable to full-atom values): 4313 Å² total; per-residue (Å²): 134,77,56,69,65,57,50,54,52,50,48,49,50,54,42,39,55,76,73,39,88,51,72,69,62,33,58,50,46,50,54,51,54,53,51,51,48,17,62,76,69,75,38,96,44,70,80,70,63,47,80,93,45,46,68,60,52,52,54,50,45,73,69,59,82,87,70,83,84,127

Foldseek 3Di:
DDDLVVLLVVLLVVLLVVQDPDPVVSVVSSVQLQVVCCVVQVHPGNVPQDPVCSVVSSVCSNPDDSDDDD

Radius of gyration: 11.58 Å; Cα contacts (8 Å, |Δi|>4): 45; chains: 1; bounding box: 25×28×32 Å

Secondary structure (DSSP, 8-state):
---HHHHHHHHHHHHHHHH-S-HHHHHHHHHHHHHHHHHHHT-SSGGG--GGGHHHHHHHHHH--S----

pLDDT: mean 92.48, std 10.9, range [40.06, 98.06]

Mean predicted aligned error: 3.23 Å